Protein AF-A0A535FVM0-F1 (afdb_monomer_lite)

Foldseek 3Di:
DAWPDWDDFFADPVSQKTWTWTWDDDPNWIKIKIKMQNRDDAFAKDWQQRMKIWIATPPGDQLGIWIDPRHFTKIWGQDNVSFKTWIWTWTDGRPDIDTDTDMGGHD

Structure (mmCIF, N/CA/C/O backbone):
data_AF-A0A535FVM0-F1
#
_entry.id   AF-A0A535FVM0-F1
#
loop_
_atom_site.group_PDB
_atom_site.id
_atom_site.type_symbol
_atom_site.label_atom_id
_atom_site.label_alt_id
_atom_site.label_comp_id
_atom_site.label_asym_id
_atom_site.label_entity_id
_atom_site.label_seq_id
_atom_site.pdbx_PDB_ins_code
_atom_site.Cartn_x
_atom_site.Cartn_y
_atom_site.Cartn_z
_atom_site.occupancy
_atom_site.B_iso_or_equiv
_atom_site.auth_seq_id
_atom_site.auth_comp_id
_atom_site.auth_asym_id
_atom_site.auth_atom_id
_atom_site.pdbx_PDB_model_num
ATOM 1 N N . MET A 1 1 ? -10.817 -6.720 4.544 1.00 76.06 1 MET A N 1
ATOM 2 C CA . MET A 1 1 ? -11.492 -5.423 4.307 1.00 76.06 1 MET A CA 1
ATOM 3 C C . MET A 1 1 ? -12.199 -5.482 2.966 1.00 76.06 1 MET A C 1
ATOM 5 O O . MET A 1 1 ? -11.644 -6.076 2.053 1.00 76.06 1 MET A O 1
ATOM 9 N N . THR A 1 2 ? -13.361 -4.845 2.832 1.00 80.38 2 THR A N 1
ATOM 10 C CA . THR A 1 2 ? -13.978 -4.598 1.517 1.00 80.38 2 THR A CA 1
ATOM 11 C C . THR A 1 2 ? -13.558 -3.217 1.025 1.00 80.38 2 THR A C 1
ATOM 13 O O . THR A 1 2 ? -13.806 -2.235 1.725 1.00 80.38 2 THR A O 1
ATOM 16 N N . VAL A 1 3 ? -12.904 -3.131 -0.136 1.00 78.88 3 VAL A N 1
ATOM 17 C CA . VAL A 1 3 ? -12.510 -1.847 -0.741 1.00 78.88 3 VAL A CA 1
ATOM 18 C C . VAL A 1 3 ? -13.760 -1.142 -1.263 1.00 78.88 3 VAL A C 1
ATOM 20 O O . VAL A 1 3 ? -14.539 -1.734 -2.004 1.00 78.88 3 VAL A O 1
ATOM 23 N N . THR A 1 4 ? -13.957 0.112 -0.864 1.00 80.88 4 THR A N 1
ATOM 24 C CA . THR A 1 4 ? -15.092 0.945 -1.291 1.00 80.88 4 THR A CA 1
ATOM 25 C C . THR A 1 4 ? -14.682 1.990 -2.321 1.00 80.88 4 THR A C 1
ATOM 27 O O . THR A 1 4 ? -15.495 2.378 -3.153 1.00 80.88 4 THR A O 1
ATOM 30 N N . SER A 1 5 ? -13.427 2.442 -2.287 1.00 81.50 5 SER A N 1
ATOM 31 C CA . SER A 1 5 ? -12.878 3.387 -3.258 1.00 81.50 5 SER A CA 1
ATOM 32 C C . SER A 1 5 ? -11.373 3.197 -3.394 1.00 81.50 5 SER A C 1
ATOM 34 O O . SER A 1 5 ? -10.668 3.113 -2.389 1.00 81.50 5 SER A O 1
ATOM 36 N N . LEU A 1 6 ? -10.872 3.160 -4.629 1.00 79.75 6 LEU A N 1
ATOM 37 C CA . LEU A 1 6 ? -9.443 3.232 -4.921 1.00 79.75 6 LEU A CA 1
ATOM 38 C C . LEU A 1 6 ? -9.161 4.609 -5.508 1.00 79.75 6 LEU A C 1
ATOM 40 O O . LEU A 1 6 ? -9.637 4.937 -6.590 1.00 79.75 6 LEU A O 1
ATOM 44 N N . ALA A 1 7 ? -8.408 5.421 -4.775 1.00 79.88 7 ALA A N 1
ATOM 45 C CA . ALA A 1 7 ? -8.211 6.821 -5.127 1.00 79.88 7 ALA A CA 1
ATOM 46 C C . ALA A 1 7 ? -6.844 7.093 -5.770 1.00 79.88 7 ALA A C 1
ATOM 48 O O . ALA A 1 7 ? -6.710 8.073 -6.498 1.00 79.88 7 ALA A O 1
ATOM 49 N N . LYS A 1 8 ? -5.841 6.227 -5.567 1.00 87.31 8 LYS A N 1
ATOM 50 C CA . LYS A 1 8 ? -4.576 6.297 -6.312 1.00 87.31 8 LYS A CA 1
ATOM 51 C C . LYS A 1 8 ? -3.913 4.929 -6.397 1.00 87.31 8 LYS A C 1
ATOM 53 O O . LYS A 1 8 ? -3.791 4.248 -5.385 1.00 87.31 8 LYS A O 1
ATOM 58 N N . CYS A 1 9 ? -3.411 4.564 -7.569 1.00 91.00 9 CYS A N 1
ATOM 59 C CA . CYS A 1 9 ? -2.281 3.653 -7.644 1.00 91.00 9 CYS A CA 1
ATOM 60 C C . CYS A 1 9 ? -1.406 3.984 -8.846 1.00 91.00 9 CYS A C 1
ATOM 62 O O . CYS A 1 9 ? -1.916 4.342 -9.909 1.00 91.00 9 CYS A O 1
ATOM 64 N N . GLY A 1 10 ? -0.098 3.905 -8.658 1.00 93.75 10 GLY A N 1
ATOM 65 C CA . GLY A 1 10 ? 0.853 4.143 -9.729 1.00 93.75 10 GLY A CA 1
ATOM 66 C C . GLY A 1 10 ? 2.081 4.917 -9.266 1.00 93.75 10 GLY A C 1
ATOM 67 O O . GLY A 1 10 ? 2.158 5.350 -8.108 1.00 93.75 10 GLY A O 1
ATOM 68 N N . PRO A 1 11 ? 3.041 5.123 -10.181 1.00 93.44 11 PRO A N 1
ATOM 69 C CA . PRO A 1 11 ? 4.214 5.934 -9.909 1.00 93.44 11 PRO A CA 1
ATOM 70 C C . PRO A 1 11 ? 3.844 7.381 -9.551 1.00 93.44 11 PRO A C 1
ATOM 72 O O . PRO A 1 11 ? 2.863 7.936 -10.052 1.00 93.44 11 PRO A O 1
ATOM 75 N N . SER A 1 12 ? 4.648 8.019 -8.703 1.00 90.62 12 SER A N 1
ATOM 76 C CA . SER A 1 12 ? 4.599 9.467 -8.498 1.00 90.62 12 SER A CA 1
ATOM 77 C C . SER A 1 12 ? 4.961 10.211 -9.788 1.00 90.62 12 SER A C 1
ATOM 79 O O . SER A 1 12 ? 5.503 9.631 -10.729 1.00 90.62 12 SER A O 1
ATOM 81 N N . THR A 1 13 ? 4.710 11.522 -9.842 1.00 87.62 13 THR A N 1
ATOM 82 C CA . THR A 1 13 ? 5.032 12.347 -11.021 1.00 87.62 13 THR A CA 1
ATOM 83 C C . THR A 1 13 ? 6.518 12.297 -11.395 1.00 87.62 13 THR A C 1
ATOM 85 O O . THR A 1 13 ? 6.852 12.370 -12.573 1.00 87.62 13 THR A O 1
ATOM 88 N N . SER A 1 14 ? 7.416 12.147 -10.414 1.00 87.94 14 SER A N 1
ATOM 89 C CA . SER A 1 14 ? 8.856 11.969 -10.653 1.00 87.94 14 SER A CA 1
ATOM 90 C C . SER A 1 14 ? 9.230 10.551 -11.097 1.00 87.94 14 SER A C 1
ATOM 92 O O . SER A 1 14 ? 10.363 10.329 -11.511 1.00 87.94 14 SER A O 1
ATOM 94 N N . GLY A 1 15 ? 8.318 9.581 -10.974 1.00 89.44 15 GLY A N 1
ATOM 95 C CA . GLY A 1 15 ? 8.558 8.169 -11.273 1.00 89.44 15 GLY A CA 1
ATOM 96 C C . GLY A 1 15 ? 9.470 7.456 -10.272 1.00 89.44 15 GLY A C 1
ATOM 97 O O . GLY A 1 15 ? 9.847 6.313 -10.509 1.00 89.44 15 GLY A O 1
ATOM 98 N N . THR A 1 16 ? 9.840 8.111 -9.169 1.00 92.25 16 THR A N 1
ATOM 99 C CA . THR A 1 16 ? 10.785 7.583 -8.166 1.00 92.25 16 THR A CA 1
ATOM 100 C C . THR A 1 16 ? 10.096 6.895 -6.996 1.00 92.25 16 THR A C 1
ATOM 102 O O . THR A 1 16 ? 10.732 6.165 -6.241 1.00 92.25 16 THR A O 1
ATOM 105 N N . GLU A 1 17 ? 8.800 7.137 -6.830 1.00 94.94 17 GLU A N 1
ATOM 106 C CA . GLU A 1 17 ? 7.979 6.508 -5.806 1.00 94.94 17 GLU A CA 1
ATOM 107 C C . GLU A 1 17 ? 6.810 5.796 -6.477 1.00 94.94 17 GLU A C 1
ATOM 109 O O . GLU A 1 17 ? 6.401 6.172 -7.574 1.00 94.94 17 GLU A O 1
ATOM 114 N N . TYR A 1 18 ? 6.239 4.808 -5.802 1.00 95.62 18 TYR A N 1
ATOM 115 C CA . TYR A 1 18 ? 4.940 4.252 -6.165 1.00 95.62 18 TYR A CA 1
ATOM 116 C C . TYR A 1 18 ? 3.984 4.446 -4.999 1.00 95.62 18 TYR A C 1
ATOM 118 O O . TYR A 1 18 ? 4.309 4.049 -3.883 1.00 95.62 18 TYR A O 1
ATOM 126 N N . ASP A 1 19 ? 2.826 5.049 -5.252 1.00 94.56 19 ASP A N 1
ATOM 127 C CA . ASP A 1 19 ? 1.789 5.260 -4.246 1.00 94.56 19 ASP A CA 1
ATOM 128 C C . ASP A 1 19 ? 0.627 4.291 -4.484 1.00 94.56 19 ASP A C 1
ATOM 130 O O . ASP A 1 19 ? 0.219 4.071 -5.623 1.00 94.56 19 ASP A O 1
ATOM 134 N N . LEU A 1 20 ? 0.047 3.773 -3.405 1.00 93.31 20 LEU A N 1
ATOM 135 C CA . LEU A 1 20 ? -1.214 3.038 -3.392 1.00 93.31 20 LEU A CA 1
ATOM 136 C C . LEU A 1 20 ? -2.108 3.624 -2.299 1.00 93.31 20 LEU A C 1
ATOM 138 O O . LEU A 1 20 ? -1.712 3.717 -1.140 1.00 93.31 20 LEU A O 1
ATOM 142 N N . TYR A 1 21 ? -3.321 4.015 -2.667 1.00 92.75 21 TYR A N 1
ATOM 143 C CA . TYR A 1 21 ? -4.278 4.649 -1.776 1.00 92.75 21 TYR A CA 1
ATOM 144 C C . TYR A 1 21 ? -5.688 4.131 -2.034 1.00 92.75 21 TYR A C 1
ATOM 146 O O . TYR A 1 21 ? -6.254 4.332 -3.115 1.00 92.75 21 TYR A O 1
ATOM 154 N N . PHE A 1 22 ? -6.275 3.504 -1.019 1.00 90.19 22 PHE A N 1
ATOM 155 C CA . PHE A 1 22 ? -7.664 3.070 -1.055 1.00 90.19 22 PHE A CA 1
ATOM 156 C C . PHE A 1 22 ? -8.355 3.265 0.292 1.00 90.19 22 PHE A C 1
ATOM 158 O O . PHE A 1 22 ? -7.737 3.334 1.356 1.00 90.19 22 PHE A O 1
ATOM 165 N N . ILE A 1 23 ? -9.675 3.352 0.220 1.00 91.06 23 ILE A N 1
ATOM 166 C CA . ILE A 1 23 ? -10.589 3.408 1.351 1.00 91.06 23 ILE A CA 1
ATOM 167 C C . ILE A 1 23 ? -11.408 2.123 1.317 1.00 91.06 23 ILE A C 1
ATOM 169 O O . ILE A 1 23 ? -11.817 1.649 0.253 1.00 91.06 23 ILE A O 1
ATOM 173 N N . GLY A 1 24 ? -11.649 1.548 2.485 1.00 89.38 24 GLY A N 1
ATOM 174 C CA . GLY A 1 24 ? -12.517 0.390 2.615 1.00 89.38 24 GLY A CA 1
ATOM 175 C C . GLY A 1 24 ? -13.117 0.277 4.001 1.00 89.38 24 GLY A C 1
ATOM 176 O O . GLY A 1 24 ? -12.890 1.122 4.865 1.00 89.38 24 GLY A O 1
ATOM 177 N N . SER A 1 25 ? -13.908 -0.770 4.213 1.00 89.50 25 SER A N 1
ATOM 178 C CA . SER A 1 25 ? -14.595 -0.998 5.482 1.00 89.50 25 SER A CA 1
ATOM 179 C C . SER A 1 25 ? -14.363 -2.390 6.064 1.00 89.50 25 SER A C 1
ATOM 181 O O . SER A 1 25 ? -14.238 -3.380 5.334 1.00 89.50 25 SER A O 1
ATOM 183 N N . VAL A 1 26 ? -14.357 -2.467 7.395 1.00 86.81 26 VAL A N 1
ATOM 184 C CA . VAL A 1 26 ? -14.350 -3.703 8.191 1.00 86.81 26 VAL A CA 1
ATOM 185 C C . VAL A 1 26 ? -15.472 -3.591 9.219 1.00 86.81 26 VAL A C 1
ATOM 187 O O . VAL A 1 26 ? -15.478 -2.661 10.016 1.00 86.81 26 VAL A O 1
ATOM 190 N N . GLY A 1 27 ? -16.455 -4.497 9.174 1.00 88.69 27 GLY A N 1
ATOM 191 C CA . GLY A 1 27 ? -17.583 -4.473 10.116 1.00 88.69 27 GLY A CA 1
ATOM 192 C C . GLY A 1 27 ? -18.396 -3.168 10.103 1.00 88.69 27 GLY A C 1
ATOM 193 O O . GLY A 1 27 ? -18.895 -2.758 11.142 1.00 88.69 27 GLY A O 1
ATOM 194 N N . GLY A 1 28 ? -18.484 -2.483 8.956 1.00 87.50 28 GLY A N 1
ATOM 195 C CA . GLY A 1 28 ? -19.167 -1.186 8.819 1.00 87.50 28 GLY A CA 1
ATOM 196 C C . GLY A 1 28 ? -18.309 0.039 9.164 1.00 87.50 28 GLY A C 1
ATOM 197 O O . GLY A 1 28 ? -18.654 1.150 8.771 1.00 87.50 28 GLY A O 1
ATOM 198 N N . THR A 1 29 ? -17.158 -0.148 9.810 1.00 90.56 29 THR A N 1
ATOM 199 C CA . THR A 1 29 ? -16.207 0.928 10.108 1.00 90.56 29 THR A CA 1
ATOM 200 C C . THR A 1 29 ? -15.319 1.205 8.901 1.00 90.56 29 THR A C 1
ATOM 202 O O . THR A 1 29 ? -14.757 0.269 8.330 1.00 90.56 29 THR A O 1
ATOM 205 N N . GLN A 1 30 ? -15.171 2.475 8.515 1.00 92.81 30 GLN A N 1
ATOM 206 C CA . GLN A 1 30 ? -14.279 2.885 7.428 1.00 92.81 30 GLN A CA 1
ATOM 207 C C . GLN A 1 30 ? -12.829 3.017 7.885 1.00 92.81 30 GLN A C 1
ATOM 209 O O . GLN A 1 30 ? -12.536 3.428 9.006 1.00 92.81 30 GLN A O 1
ATOM 214 N N . TYR A 1 31 ? -11.926 2.717 6.963 1.00 92.19 31 TYR A N 1
ATOM 215 C CA . TYR A 1 31 ? -10.491 2.805 7.137 1.00 92.19 31 TYR A CA 1
ATOM 216 C C . TYR A 1 31 ? -9.841 3.280 5.843 1.00 92.19 31 TYR A C 1
ATOM 218 O O . TYR A 1 31 ? -10.294 2.978 4.736 1.00 92.19 31 TYR A O 1
ATOM 226 N N . THR A 1 32 ? -8.730 3.972 6.010 1.00 92.94 32 THR A N 1
ATOM 227 C CA . THR A 1 32 ? -7.865 4.443 4.945 1.00 92.94 32 THR A CA 1
ATOM 228 C C . THR A 1 32 ? -6.576 3.636 4.952 1.00 92.94 32 THR A C 1
ATOM 230 O O . THR A 1 32 ? -5.967 3.455 6.007 1.00 92.94 32 THR A O 1
ATOM 233 N N . TYR A 1 33 ? -6.145 3.198 3.774 1.00 91.94 33 TYR A N 1
ATOM 234 C CA . TYR A 1 33 ? -4.849 2.574 3.553 1.00 91.94 33 TYR A CA 1
ATOM 235 C C . TYR A 1 33 ? -4.026 3.430 2.592 1.00 91.94 33 TYR A C 1
ATOM 237 O O . TYR A 1 33 ? -4.474 3.741 1.487 1.00 91.94 33 TYR A O 1
ATOM 245 N N . VAL A 1 34 ? -2.815 3.785 3.010 1.00 92.56 34 VAL A N 1
ATOM 246 C CA . VAL A 1 34 ? -1.806 4.462 2.193 1.00 92.56 34 VAL A CA 1
ATOM 247 C C . VAL A 1 34 ? -0.555 3.596 2.219 1.00 92.56 34 VAL A C 1
ATOM 249 O O . VAL A 1 34 ? -0.014 3.347 3.292 1.00 92.56 34 VAL A O 1
ATOM 252 N N . SER A 1 35 ? -0.064 3.172 1.062 1.00 92.75 35 SER A N 1
ATOM 253 C CA . SER A 1 35 ? 1.261 2.573 0.919 1.00 92.75 35 SER A CA 1
ATOM 254 C C . SER A 1 35 ? 2.097 3.380 -0.057 1.00 92.75 35 SER A C 1
ATOM 256 O O . SER A 1 35 ? 1.588 3.919 -1.040 1.00 92.75 35 SER A O 1
ATOM 258 N N . ARG A 1 36 ? 3.392 3.454 0.232 1.00 93.81 36 ARG A N 1
ATOM 259 C CA . ARG A 1 36 ? 4.396 4.056 -0.625 1.00 93.81 36 ARG A CA 1
ATOM 260 C C . ARG A 1 36 ? 5.608 3.148 -0.731 1.00 93.81 36 ARG A C 1
ATOM 262 O O . ARG A 1 36 ? 6.098 2.652 0.280 1.00 93.81 36 ARG A O 1
ATOM 269 N N . VAL A 1 37 ? 6.142 3.019 -1.938 1.00 95.00 37 VAL A N 1
ATOM 270 C CA . VAL A 1 37 ? 7.468 2.454 -2.212 1.00 95.00 37 VAL A CA 1
ATOM 271 C C . VAL A 1 37 ? 8.406 3.613 -2.568 1.00 95.00 37 VAL A C 1
ATOM 273 O O . VAL A 1 37 ? 8.382 4.054 -3.716 1.00 95.00 37 VAL A O 1
ATOM 276 N N . PRO A 1 38 ? 9.210 4.163 -1.633 1.00 92.06 38 PRO A N 1
ATOM 277 C CA . PRO A 1 38 ? 10.017 5.364 -1.889 1.00 92.06 38 PRO A CA 1
ATOM 278 C C . PRO A 1 38 ? 11.211 5.135 -2.824 1.00 92.06 38 PRO A C 1
ATOM 280 O O . PRO A 1 38 ? 11.800 6.085 -3.326 1.00 92.06 38 PRO A O 1
ATOM 283 N N . THR A 1 39 ? 11.606 3.874 -3.018 1.00 90.50 39 THR A N 1
ATOM 284 C CA . THR A 1 39 ? 12.739 3.466 -3.867 1.00 90.50 39 THR A CA 1
ATOM 285 C C . THR A 1 39 ? 12.258 2.707 -5.100 1.00 90.50 39 THR A C 1
ATOM 287 O O . THR A 1 39 ? 12.857 1.712 -5.511 1.00 90.50 39 THR A O 1
ATOM 290 N N . TYR A 1 40 ? 11.139 3.152 -5.670 1.00 95.75 40 TYR A N 1
ATOM 291 C CA . TYR A 1 40 ? 10.519 2.495 -6.808 1.00 95.75 40 TYR A CA 1
ATOM 292 C C . TYR A 1 40 ? 11.435 2.559 -8.039 1.00 95.75 40 TYR A C 1
ATOM 294 O O . TYR A 1 40 ? 11.944 3.616 -8.410 1.00 95.75 40 TYR A O 1
ATOM 302 N N . LYS A 1 41 ? 11.658 1.398 -8.663 1.00 95.31 41 LYS A N 1
ATOM 303 C CA . LYS A 1 41 ? 12.522 1.211 -9.843 1.00 95.31 41 LYS A CA 1
ATOM 304 C C . LYS A 1 41 ? 11.806 0.515 -11.006 1.00 95.31 41 LYS A C 1
ATOM 306 O O . LYS A 1 41 ? 12.451 0.164 -11.989 1.00 95.31 41 LYS A O 1
ATOM 311 N N . GLY A 1 42 ? 10.495 0.299 -10.897 1.00 95.81 42 GLY A N 1
ATOM 312 C CA . GLY A 1 42 ? 9.697 -0.442 -11.877 1.00 95.81 42 GLY A CA 1
ATOM 313 C C . GLY A 1 42 ? 8.858 -1.570 -11.261 1.00 95.81 42 GLY A C 1
ATOM 314 O O . GLY A 1 42 ? 8.891 -1.773 -10.043 1.00 95.81 42 GLY A O 1
ATOM 315 N N . PRO A 1 43 ? 8.110 -2.319 -12.088 1.00 96.38 43 PRO A N 1
ATOM 316 C CA . PRO A 1 43 ? 7.400 -3.522 -11.660 1.00 96.38 43 PRO A CA 1
ATOM 317 C C . PRO A 1 43 ? 8.355 -4.518 -11.000 1.00 96.38 43 PRO A C 1
ATOM 319 O O . PRO A 1 43 ? 9.329 -4.948 -11.618 1.00 96.38 43 PRO A O 1
ATOM 322 N N . ALA A 1 44 ? 8.099 -4.850 -9.740 1.00 97.50 44 ALA A N 1
ATOM 323 C CA . ALA A 1 44 ? 8.903 -5.769 -8.943 1.00 97.50 44 ALA A CA 1
ATOM 324 C C . ALA A 1 44 ? 8.183 -6.086 -7.626 1.00 97.50 44 ALA A C 1
ATOM 326 O O . ALA A 1 44 ? 7.159 -5.481 -7.291 1.00 97.50 44 ALA A O 1
ATOM 327 N N . THR A 1 45 ? 8.769 -6.997 -6.856 1.00 97.38 45 THR A N 1
ATOM 328 C CA . THR A 1 45 ? 8.447 -7.189 -5.444 1.00 97.38 45 THR A CA 1
ATOM 329 C C . THR A 1 45 ? 9.379 -6.341 -4.582 1.00 97.38 45 THR A C 1
ATOM 331 O O . THR A 1 45 ? 10.599 -6.394 -4.731 1.00 97.38 45 THR A O 1
ATOM 334 N N . TYR A 1 46 ? 8.792 -5.566 -3.677 1.00 95.44 46 TYR A N 1
ATOM 335 C CA . TYR A 1 46 ? 9.463 -4.702 -2.712 1.00 95.44 46 TYR A CA 1
ATOM 336 C C . TYR A 1 46 ? 9.225 -5.240 -1.307 1.00 95.44 46 TYR A C 1
ATOM 338 O O . TYR A 1 46 ? 8.100 -5.614 -0.975 1.00 95.44 46 TYR A O 1
ATOM 346 N N . GLY A 1 47 ? 10.286 -5.291 -0.505 1.00 93.94 47 GLY A N 1
ATOM 347 C CA . GLY A 1 47 ? 10.265 -5.912 0.815 1.00 93.94 47 GLY A CA 1
ATOM 348 C C . GLY A 1 47 ? 10.325 -4.928 1.986 1.00 93.94 47 GLY A C 1
ATOM 349 O O . GLY A 1 47 ? 10.219 -3.705 1.836 1.00 93.94 47 GLY A O 1
ATOM 350 N N . THR A 1 48 ? 10.587 -5.485 3.168 1.00 90.81 48 THR A N 1
ATOM 351 C CA . THR A 1 48 ? 10.932 -4.754 4.393 1.00 90.81 48 THR A CA 1
ATOM 352 C C . THR A 1 48 ? 12.016 -3.706 4.120 1.00 90.81 48 THR A C 1
ATOM 354 O O . THR A 1 48 ? 12.978 -3.961 3.397 1.00 90.81 48 THR A O 1
ATOM 357 N N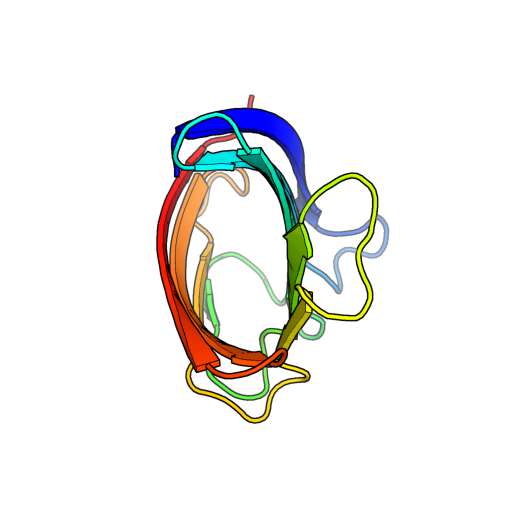 . GLY A 1 49 ? 11.861 -2.505 4.676 1.00 90.12 49 GLY A N 1
ATOM 358 C CA . GLY A 1 49 ? 12.757 -1.364 4.446 1.00 90.12 49 GLY A CA 1
ATOM 359 C C . GLY A 1 49 ? 12.491 -0.585 3.156 1.00 90.12 49 GLY A C 1
ATOM 360 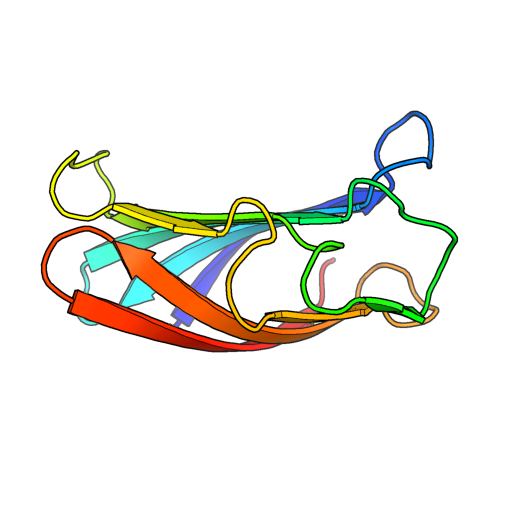O O . GLY A 1 49 ? 12.988 0.528 3.010 1.00 90.12 49 GLY A O 1
ATOM 361 N N . GLN A 1 50 ? 11.692 -1.125 2.230 1.00 92.56 50 GLN A N 1
ATOM 362 C CA . GLN A 1 50 ? 11.386 -0.482 0.945 1.00 92.56 50 GLN A CA 1
ATOM 363 C C . GLN A 1 50 ? 9.937 -0.011 0.832 1.00 92.56 50 GLN A C 1
ATOM 365 O O . GLN A 1 50 ? 9.621 0.758 -0.075 1.00 92.56 50 GLN A O 1
ATOM 370 N N . VAL A 1 51 ? 9.069 -0.464 1.734 1.00 92.75 51 VAL A N 1
ATOM 371 C CA . VAL A 1 51 ? 7.643 -0.144 1.751 1.00 92.75 51 VAL A CA 1
ATOM 372 C C . VAL A 1 51 ? 7.315 0.607 3.037 1.00 92.75 51 VAL A C 1
ATOM 374 O O . VAL A 1 51 ? 7.643 0.155 4.132 1.00 92.75 51 VAL A O 1
ATOM 377 N N . SER A 1 52 ? 6.644 1.746 2.893 1.00 92.25 52 SER A N 1
ATOM 378 C CA . SER A 1 52 ?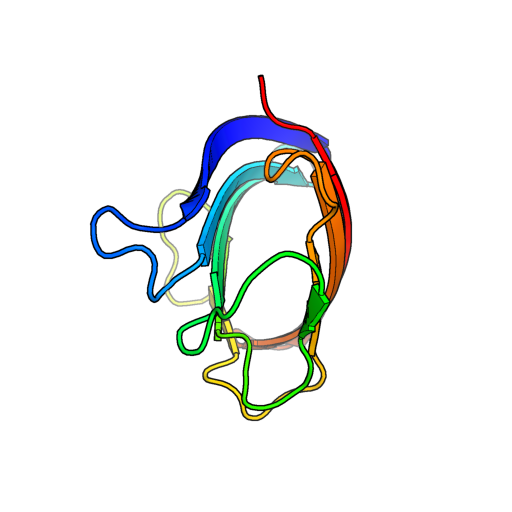 6.029 2.491 3.987 1.00 92.25 52 SER A CA 1
ATOM 379 C C . SER A 1 52 ? 4.514 2.365 3.893 1.00 92.25 52 SER A C 1
ATOM 381 O O . SER A 1 52 ? 3.958 2.450 2.797 1.00 92.25 52 SER A O 1
ATOM 383 N N . VAL A 1 53 ? 3.836 2.141 5.015 1.00 92.38 53 VAL A N 1
ATOM 384 C CA . VAL A 1 53 ? 2.381 1.958 5.060 1.00 92.38 53 VAL A CA 1
ATOM 385 C C . VAL A 1 53 ? 1.788 2.703 6.243 1.00 92.38 53 VAL A C 1
ATOM 387 O O . VAL A 1 53 ? 2.335 2.673 7.342 1.00 92.38 53 VAL A O 1
ATOM 390 N N . VAL A 1 54 ? 0.634 3.325 6.024 1.00 92.00 54 VAL A N 1
ATOM 391 C CA . VAL A 1 54 ? -0.243 3.853 7.067 1.00 92.00 54 VAL A CA 1
ATOM 392 C C . VAL A 1 54 ? -1.635 3.276 6.865 1.00 92.00 54 VAL A C 1
ATOM 394 O O . VAL A 1 54 ? -2.207 3.345 5.777 1.00 92.00 54 VAL A O 1
ATOM 397 N N . PHE A 1 55 ? -2.186 2.731 7.940 1.00 91.38 55 PHE A N 1
ATOM 398 C CA . PHE A 1 55 ? -3.537 2.213 8.014 1.00 91.38 55 PHE A CA 1
ATOM 399 C C . PHE A 1 55 ? -4.266 2.892 9.169 1.00 91.38 55 PHE A C 1
ATOM 401 O O . PHE A 1 55 ? -3.800 2.837 10.304 1.00 91.38 55 PHE A O 1
ATOM 408 N N . ALA A 1 56 ? -5.385 3.560 8.902 1.00 92.44 56 ALA A N 1
ATOM 409 C CA . ALA A 1 56 ? -6.060 4.367 9.915 1.00 92.44 56 ALA A CA 1
ATOM 410 C C . ALA A 1 56 ? -7.581 4.271 9.812 1.00 92.44 56 ALA A C 1
ATOM 412 O O . ALA A 1 56 ? -8.134 4.317 8.715 1.00 92.44 56 ALA A O 1
ATOM 413 N N . GLN A 1 57 ? -8.261 4.174 10.953 1.00 92.00 57 GLN A N 1
ATOM 414 C CA . GLN A 1 57 ? -9.720 4.277 11.030 1.00 92.00 57 GLN A CA 1
ATOM 415 C C . GLN A 1 57 ? -10.198 5.696 10.684 1.00 92.00 57 GLN A C 1
ATOM 417 O O . GLN A 1 57 ? -9.528 6.669 11.027 1.00 92.00 57 GLN A O 1
ATOM 422 N N . GLN A 1 58 ? -11.368 5.811 10.044 1.00 89.31 58 GLN A N 1
ATOM 423 C CA . GLN A 1 58 ? -12.045 7.081 9.765 1.00 89.31 58 GLN A CA 1
ATOM 424 C C . GLN A 1 58 ? -13.306 7.277 10.637 1.00 89.31 58 GLN A C 1
ATOM 426 O O . GLN A 1 58 ? -14.050 6.312 10.840 1.00 89.31 58 GLN A O 1
ATOM 431 N N . PRO A 1 59 ? -13.589 8.511 11.113 1.00 86.81 59 PRO A N 1
ATOM 432 C CA . PRO A 1 59 ? -12.709 9.686 11.060 1.00 86.81 59 PRO A CA 1
ATOM 433 C C . PRO A 1 59 ? -11.409 9.432 11.833 1.00 86.81 59 PRO A C 1
ATOM 435 O O . PRO A 1 59 ? -11.398 8.604 12.743 1.00 86.81 59 PRO A O 1
ATOM 438 N N . LEU A 1 60 ? -10.324 10.104 11.428 1.00 82.38 60 LEU A N 1
ATOM 439 C CA . LEU A 1 60 ? -8.977 9.831 11.933 1.00 82.38 60 LEU A CA 1
ATOM 440 C C . LEU A 1 60 ? -8.959 9.773 13.469 1.00 82.38 60 LEU A C 1
ATOM 442 O O . LEU A 1 60 ? -9.117 10.789 14.145 1.00 82.38 60 LEU A O 1
ATOM 446 N N . SER A 1 61 ? -8.748 8.575 14.006 1.00 77.88 61 SER A N 1
ATOM 447 C CA . SER A 1 61 ? -8.581 8.339 15.437 1.00 77.88 61 SER A CA 1
ATOM 448 C C . SER A 1 61 ? -7.114 8.065 15.723 1.00 77.88 61 SER A C 1
ATOM 450 O O . SER A 1 61 ? -6.552 7.130 15.161 1.00 77.88 61 SER A O 1
ATOM 452 N N . THR A 1 62 ? -6.495 8.826 16.628 1.00 74.31 62 THR A N 1
ATOM 453 C CA . THR A 1 62 ? -5.089 8.622 17.024 1.00 74.31 62 THR A CA 1
ATOM 454 C C . THR A 1 62 ? -4.851 7.286 17.728 1.00 74.31 62 THR A C 1
ATOM 456 O O . THR A 1 62 ? -3.714 6.830 17.803 1.00 74.31 62 THR A O 1
ATOM 459 N N . THR A 1 63 ? -5.913 6.638 18.213 1.00 79.94 63 THR A N 1
ATOM 460 C CA . THR A 1 63 ? -5.858 5.329 18.874 1.00 79.94 63 THR A CA 1
ATOM 461 C C . THR A 1 63 ? -6.135 4.163 17.931 1.00 79.94 63 THR A C 1
ATOM 463 O O . THR A 1 63 ? -6.079 3.024 18.372 1.00 79.94 63 THR A O 1
ATOM 466 N N . ALA A 1 64 ? -6.425 4.417 16.653 1.00 85.00 64 ALA A N 1
ATOM 467 C CA . ALA A 1 64 ? -6.672 3.394 15.636 1.00 85.00 64 ALA A CA 1
ATOM 468 C C . ALA A 1 64 ? -5.870 3.703 14.362 1.00 85.00 64 ALA A C 1
ATOM 470 O O . ALA A 1 64 ? -6.409 3.751 13.252 1.00 85.00 64 ALA A O 1
ATOM 471 N N . VAL A 1 65 ? -4.571 3.949 14.562 1.00 89.31 65 VAL A N 1
ATOM 472 C CA . VAL A 1 65 ? -3.564 4.095 13.507 1.00 89.31 65 VAL A CA 1
ATOM 473 C C . VAL A 1 65 ? -2.511 3.009 13.676 1.00 89.31 65 VAL A C 1
ATOM 475 O O . VAL A 1 65 ? -1.959 2.817 14.762 1.00 89.31 65 VAL A O 1
ATOM 478 N N . TRP A 1 66 ? -2.209 2.344 12.571 1.00 91.12 66 TRP A N 1
ATOM 479 C CA . TRP A 1 66 ? -1.121 1.393 12.428 1.00 91.12 66 TRP A CA 1
ATOM 480 C C . TRP A 1 66 ? -0.211 1.862 11.307 1.00 91.12 66 TRP A C 1
ATOM 482 O O . TRP A 1 66 ? -0.672 2.381 10.288 1.00 91.12 66 TRP A O 1
ATOM 492 N N . GLY A 1 67 ? 1.091 1.705 11.498 1.00 87.12 67 GLY A N 1
ATOM 493 C CA . GLY A 1 67 ? 2.065 2.218 10.552 1.00 87.12 67 GLY A CA 1
ATOM 494 C C . GLY A 1 67 ? 3.294 1.339 10.468 1.00 87.12 67 GLY A C 1
ATOM 495 O O . GLY A 1 67 ? 3.682 0.676 11.427 1.00 87.12 67 GLY A O 1
ATOM 496 N N . ASN A 1 68 ? 3.920 1.363 9.303 1.00 82.62 68 ASN A N 1
ATOM 497 C CA . ASN A 1 68 ? 5.2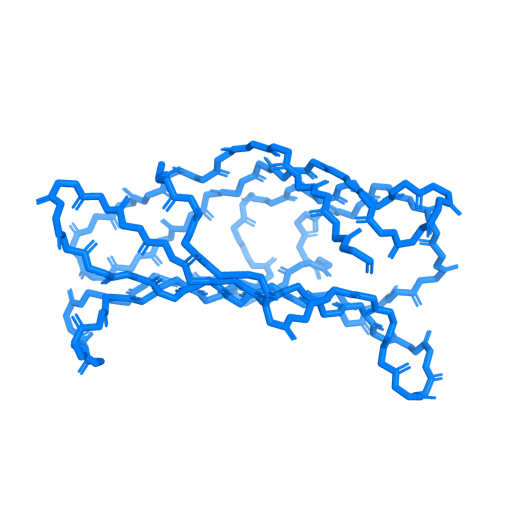18 0.768 9.065 1.00 82.62 68 ASN A CA 1
ATOM 498 C C . ASN A 1 68 ? 6.056 1.796 8.309 1.00 82.62 68 ASN A C 1
ATOM 500 O O . ASN A 1 68 ? 5.759 2.104 7.162 1.00 82.62 68 ASN A O 1
ATOM 504 N N . SER A 1 69 ? 7.084 2.341 8.959 1.00 76.44 69 SER A N 1
ATOM 505 C CA . SER A 1 69 ? 8.054 3.262 8.352 1.00 76.44 69 SER A CA 1
ATOM 506 C C . SER A 1 69 ? 9.256 2.533 7.728 1.00 76.44 69 SER A C 1
ATOM 508 O O . SER A 1 69 ? 10.323 3.122 7.579 1.00 76.44 69 SER A O 1
ATOM 510 N N . GLY A 1 70 ? 9.092 1.252 7.381 1.00 71.00 70 GLY A N 1
ATOM 511 C CA . GLY A 1 70 ? 10.114 0.386 6.786 1.00 71.00 70 GLY A CA 1
ATOM 512 C C . GLY A 1 70 ? 10.709 -0.657 7.739 1.00 71.00 70 GLY A C 1
ATOM 513 O O . GLY A 1 70 ? 11.515 -1.473 7.306 1.00 71.00 70 GLY A O 1
ATOM 514 N N . ASN A 1 71 ? 10.320 -0.681 9.015 1.00 72.75 71 ASN A N 1
ATOM 515 C CA . ASN A 1 71 ? 10.946 -1.544 10.027 1.00 72.75 71 ASN A CA 1
ATOM 516 C C . ASN A 1 71 ? 10.191 -2.853 10.306 1.00 72.75 71 ASN A C 1
ATOM 518 O O . ASN A 1 71 ? 10.727 -3.715 11.000 1.00 72.75 71 ASN A O 1
ATOM 522 N N . ALA A 1 72 ? 8.965 -3.011 9.802 1.00 76.81 72 ALA A N 1
ATOM 523 C CA . ALA A 1 72 ? 8.171 -4.227 9.987 1.00 76.81 72 ALA A CA 1
ATOM 524 C C . ALA A 1 72 ? 8.065 -5.044 8.683 1.00 76.81 72 ALA A C 1
ATOM 526 O O . ALA A 1 72 ? 8.215 -4.464 7.599 1.00 76.81 72 ALA A O 1
ATOM 527 N N . PRO A 1 73 ? 7.812 -6.367 8.769 1.00 88.12 73 PRO A N 1
ATOM 528 C CA . PRO A 1 73 ? 7.612 -7.223 7.604 1.00 88.12 73 PRO A CA 1
ATOM 529 C C . PRO A 1 73 ? 6.579 -6.647 6.633 1.00 88.12 73 PRO A C 1
ATOM 531 O O . PRO A 1 73 ? 5.431 -6.382 6.992 1.00 88.12 73 PRO A O 1
ATOM 534 N N . ALA A 1 74 ? 7.011 -6.424 5.396 1.00 91.38 74 ALA A N 1
ATOM 535 C CA . ALA A 1 74 ? 6.160 -5.937 4.325 1.00 91.38 74 ALA A CA 1
ATOM 536 C C . ALA A 1 74 ? 6.633 -6.511 2.996 1.00 91.38 74 ALA A C 1
ATOM 538 O O . ALA A 1 74 ? 7.823 -6.482 2.695 1.00 91.38 74 ALA A O 1
ATOM 539 N N . THR A 1 75 ? 5.687 -6.968 2.191 1.00 94.75 75 THR A N 1
ATOM 540 C CA . THR A 1 75 ? 5.892 -7.416 0.822 1.00 94.75 75 THR A CA 1
ATOM 541 C C . THR A 1 75 ? 4.833 -6.756 -0.044 1.00 94.75 75 THR A C 1
ATOM 543 O O . THR A 1 75 ? 3.640 -6.892 0.212 1.00 94.75 75 THR A O 1
ATOM 546 N N . VAL A 1 76 ? 5.256 -6.035 -1.078 1.00 94.94 76 VAL A N 1
ATOM 547 C CA . VAL A 1 76 ? 4.372 -5.414 -2.071 1.00 94.94 76 VAL A CA 1
ATOM 548 C C . VAL A 1 76 ? 4.892 -5.772 -3.453 1.00 94.94 76 VAL A C 1
ATOM 550 O O . VAL A 1 76 ? 6.011 -5.421 -3.809 1.00 94.94 76 VAL A O 1
ATOM 553 N N . THR A 1 77 ? 4.081 -6.465 -4.241 1.00 97.44 77 THR A N 1
ATOM 554 C CA . THR A 1 77 ? 4.378 -6.801 -5.634 1.00 97.44 77 THR A CA 1
ATOM 555 C C . THR A 1 77 ? 3.584 -5.894 -6.551 1.00 97.44 77 THR A C 1
ATOM 557 O O . THR A 1 77 ? 2.363 -5.855 -6.462 1.00 97.44 77 THR A O 1
ATOM 560 N N . ILE A 1 78 ? 4.277 -5.188 -7.439 1.00 97.25 78 ILE A N 1
ATOM 561 C CA . ILE A 1 78 ? 3.687 -4.330 -8.469 1.00 97.25 78 ILE A CA 1
ATOM 562 C C . ILE A 1 78 ? 3.814 -5.056 -9.807 1.00 97.25 78 ILE A C 1
ATOM 564 O O . ILE A 1 78 ? 4.927 -5.376 -10.231 1.00 97.25 78 ILE A O 1
ATOM 568 N N . ASN A 1 79 ? 2.687 -5.302 -10.473 1.00 97.06 79 ASN A N 1
ATOM 569 C CA . ASN A 1 79 ? 2.656 -5.991 -11.760 1.00 97.06 79 ASN A CA 1
ATOM 570 C C . ASN A 1 79 ? 3.084 -5.070 -12.913 1.00 97.06 79 ASN A C 1
ATOM 572 O O . ASN A 1 79 ? 3.141 -3.845 -12.791 1.00 97.06 79 ASN A O 1
ATOM 576 N N . SER A 1 80 ? 3.379 -5.668 -14.070 1.00 96.19 80 SER A N 1
ATOM 577 C CA . SER A 1 80 ? 3.876 -4.957 -15.257 1.00 96.19 80 SER A CA 1
ATOM 578 C C . SER A 1 80 ? 2.894 -3.945 -15.850 1.00 96.19 80 SER A C 1
ATOM 580 O O . SER A 1 80 ? 3.310 -3.066 -16.597 1.00 96.19 80 SER A O 1
ATOM 582 N N . ASP A 1 81 ? 1.604 -4.064 -15.533 1.00 94.06 81 ASP A N 1
ATOM 583 C CA . ASP A 1 81 ? 0.566 -3.115 -15.943 1.00 94.06 81 ASP A CA 1
ATOM 584 C C . ASP A 1 81 ? 0.581 -1.808 -15.129 1.00 94.06 81 ASP A C 1
ATOM 586 O O . ASP A 1 81 ? -0.143 -0.876 -15.476 1.00 94.06 81 ASP A O 1
ATOM 590 N N . LEU A 1 82 ? 1.390 -1.734 -14.059 1.00 92.62 82 LEU A N 1
ATOM 591 C CA . LEU A 1 82 ? 1.470 -0.617 -13.105 1.00 92.62 82 LEU A CA 1
ATOM 592 C C . LEU A 1 82 ? 0.150 -0.275 -12.406 1.00 92.62 82 LEU A C 1
ATOM 594 O O . LEU A 1 82 ? 0.039 0.774 -11.772 1.00 92.62 82 LEU A O 1
ATOM 598 N N . LYS A 1 83 ? -0.846 -1.147 -12.536 1.00 93.12 83 LYS A N 1
ATOM 599 C CA . LYS A 1 83 ? -2.219 -0.936 -12.080 1.00 93.12 83 LYS A CA 1
ATOM 600 C C . LYS A 1 83 ? -2.727 -2.076 -11.215 1.00 93.12 83 LYS A C 1
ATOM 602 O O . LYS A 1 83 ? -3.779 -1.933 -10.601 1.00 93.12 83 LYS A O 1
ATOM 607 N N . SER A 1 84 ? -2.004 -3.184 -11.118 1.00 94.00 84 SER A N 1
ATOM 608 C CA . SER A 1 84 ? -2.365 -4.303 -10.259 1.00 94.00 84 SER A CA 1
ATOM 609 C C . SER A 1 84 ? -1.181 -4.823 -9.451 1.00 94.00 84 SER A C 1
ATOM 611 O O . SER A 1 84 ? -0.021 -4.475 -9.690 1.00 94.00 84 SER A O 1
ATOM 613 N N . GLY A 1 85 ? -1.485 -5.640 -8.446 1.00 95.12 85 GLY A N 1
ATOM 614 C CA . GLY A 1 85 ? -0.461 -6.257 -7.619 1.00 95.12 85 GLY A CA 1
ATOM 615 C C . GLY A 1 85 ? -0.999 -6.997 -6.402 1.00 95.12 85 GLY A C 1
ATOM 616 O O . GLY A 1 85 ? -2.195 -7.293 -6.306 1.00 95.12 85 GLY A O 1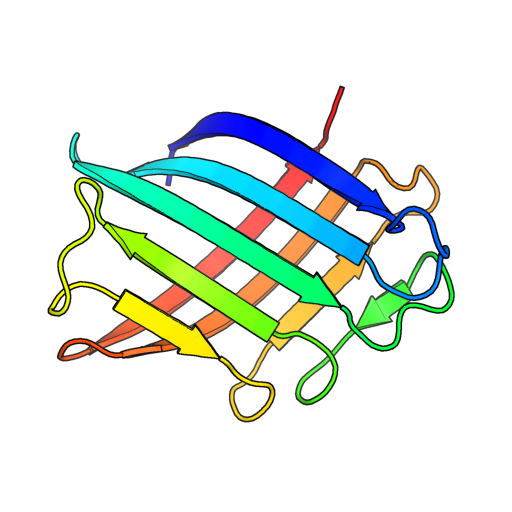
ATOM 617 N N . SER A 1 86 ? -0.093 -7.330 -5.485 1.00 95.12 86 SER A N 1
ATOM 618 C CA . SER A 1 86 ? -0.399 -8.010 -4.223 1.00 95.12 86 SER A CA 1
ATOM 619 C C . SER A 1 86 ? 0.418 -7.465 -3.059 1.00 95.12 86 SER A C 1
ATOM 621 O O . SER A 1 86 ? 1.546 -7.010 -3.234 1.00 95.12 86 SER A O 1
ATOM 623 N N . MET A 1 87 ? -0.159 -7.484 -1.863 1.00 93.44 87 MET A N 1
ATOM 624 C CA . MET A 1 87 ? 0.479 -7.005 -0.638 1.00 93.44 87 MET A CA 1
ATOM 625 C C . MET A 1 87 ? 0.306 -8.023 0.472 1.00 93.44 87 MET A C 1
ATOM 627 O O . MET A 1 87 ? -0.720 -8.697 0.555 1.00 93.44 87 MET A O 1
ATOM 631 N N . GLU A 1 88 ? 1.305 -8.070 1.334 1.00 94.25 88 GLU A N 1
ATOM 632 C CA . GLU A 1 88 ? 1.315 -8.764 2.609 1.00 94.25 88 GLU A CA 1
ATOM 633 C C . GLU A 1 88 ? 2.119 -7.892 3.572 1.00 94.25 88 GLU A C 1
ATOM 635 O O . GLU A 1 88 ? 3.310 -7.673 3.371 1.00 94.25 88 GLU A O 1
ATOM 640 N N . VAL A 1 89 ? 1.463 -7.298 4.562 1.00 91.31 89 VAL A N 1
ATOM 641 C CA . VAL A 1 89 ? 2.078 -6.299 5.433 1.00 91.31 89 VAL A CA 1
ATOM 642 C C . VAL A 1 89 ? 1.624 -6.507 6.863 1.00 91.31 89 VAL A C 1
ATOM 644 O O . VAL A 1 89 ? 0.427 -6.472 7.151 1.00 91.31 89 VAL A O 1
ATOM 647 N N . ASP A 1 90 ? 2.594 -6.624 7.761 1.00 89.44 90 ASP A N 1
ATOM 648 C CA . ASP A 1 90 ? 2.366 -6.559 9.194 1.00 89.44 90 ASP A CA 1
ATOM 649 C C . ASP A 1 90 ? 2.594 -5.132 9.681 1.00 89.44 90 ASP A C 1
ATOM 651 O O . ASP A 1 90 ? 3.634 -4.512 9.436 1.00 89.44 90 ASP A O 1
ATOM 655 N N . LEU A 1 91 ? 1.605 -4.596 10.388 1.00 87.81 91 LEU A N 1
ATOM 656 C CA . LEU A 1 91 ? 1.677 -3.280 11.000 1.00 87.81 91 LEU A CA 1
ATOM 657 C C . LEU A 1 91 ? 1.546 -3.414 12.512 1.00 87.81 91 LEU A C 1
ATOM 659 O O . LEU A 1 91 ? 0.669 -4.113 13.021 1.00 87.81 91 LEU A O 1
ATOM 663 N N . ALA A 1 92 ? 2.386 -2.680 13.230 1.00 83.06 92 ALA A N 1
ATOM 664 C CA . ALA A 1 92 ? 2.206 -2.424 14.650 1.00 83.06 92 ALA A CA 1
ATOM 665 C C . ALA A 1 92 ? 1.589 -1.031 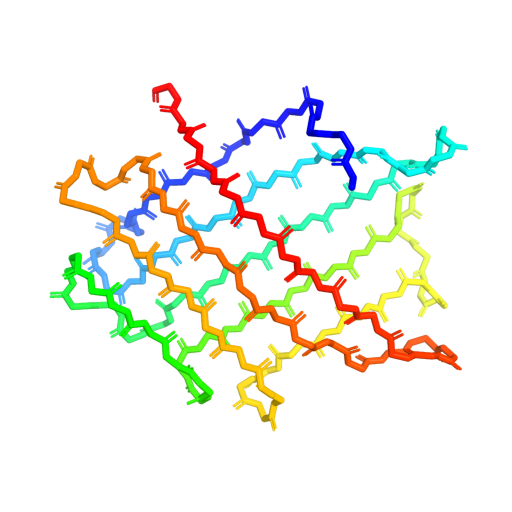14.836 1.00 83.06 92 ALA A C 1
ATOM 667 O O . ALA A 1 92 ? 1.801 -0.122 14.029 1.00 83.06 92 ALA A O 1
ATOM 668 N N . GLY A 1 93 ? 0.800 -0.855 15.889 1.00 75.69 93 GLY A N 1
ATOM 669 C CA . GLY A 1 93 ? 0.148 0.418 16.173 1.00 75.69 93 GLY A CA 1
ATOM 670 C C . GLY A 1 93 ? -0.805 0.326 17.351 1.00 75.69 93 GLY A C 1
ATOM 671 O O . GLY A 1 93 ? -0.791 -0.667 18.076 1.00 75.69 93 GLY A O 1
ATOM 672 N N . ALA A 1 94 ? -1.624 1.371 17.507 1.00 68.56 94 ALA A N 1
ATOM 673 C CA . ALA A 1 94 ? -2.750 1.456 18.440 1.00 68.56 94 ALA A CA 1
ATOM 674 C C . ALA A 1 94 ? -2.536 0.698 19.771 1.00 68.56 94 ALA A C 1
ATOM 676 O O . ALA A 1 94 ? -1.874 1.195 20.680 1.00 68.56 94 ALA A O 1
ATOM 677 N N . SER A 1 95 ? -3.096 -0.508 19.870 1.00 71.94 95 SER A N 1
ATOM 678 C CA . SER A 1 95 ? -2.989 -1.433 21.003 1.00 71.94 95 SER A CA 1
ATOM 679 C C . SER A 1 95 ? -2.695 -2.879 20.574 1.00 71.94 95 SER A C 1
ATOM 681 O O . SER A 1 95 ? -2.665 -3.781 21.411 1.00 71.94 95 SER A O 1
ATOM 683 N N . ASN A 1 96 ? -2.507 -3.122 19.276 1.00 81.44 96 ASN A N 1
ATOM 684 C CA . ASN A 1 96 ? -2.368 -4.447 18.681 1.00 81.44 96 ASN A CA 1
ATOM 685 C C . ASN A 1 96 ? -1.618 -4.387 17.343 1.00 81.44 96 ASN A C 1
ATOM 687 O O . ASN A 1 96 ? -1.458 -3.328 16.733 1.00 81.44 96 ASN A O 1
ATOM 691 N N . SER A 1 97 ? -1.205 -5.555 16.861 1.00 85.69 97 SER A N 1
ATOM 692 C CA . SER A 1 97 ? -0.728 -5.723 15.490 1.00 85.69 97 SER A CA 1
ATOM 693 C C . SER A 1 97 ? -1.888 -6.044 14.553 1.00 85.69 97 SER A C 1
ATOM 695 O O . SER A 1 97 ? -2.844 -6.722 14.940 1.00 85.69 97 SER A O 1
ATOM 697 N N . VAL A 1 98 ? -1.790 -5.576 13.312 1.00 87.50 98 VAL A N 1
ATOM 698 C CA . VAL A 1 98 ? -2.712 -5.925 12.231 1.00 87.50 98 VAL A CA 1
ATOM 699 C C . VAL A 1 98 ? -1.929 -6.500 11.062 1.00 87.50 98 VAL A C 1
ATOM 701 O O . VAL A 1 98 ? -0.871 -5.990 10.704 1.00 87.50 98 VAL A O 1
ATOM 704 N N . HIS A 1 99 ? -2.478 -7.551 10.465 1.00 89.62 99 HIS A N 1
ATOM 705 C CA . HIS A 1 99 ? -1.975 -8.139 9.232 1.00 89.62 99 HIS A CA 1
ATOM 706 C C . HIS A 1 99 ? -2.891 -7.729 8.080 1.00 89.62 99 HIS A C 1
ATOM 708 O O . HIS A 1 99 ? -4.114 -7.886 8.161 1.00 89.62 99 HIS A O 1
ATOM 714 N N . ILE A 1 100 ? -2.307 -7.196 7.011 1.00 88.25 100 ILE A N 1
ATOM 715 C CA . ILE A 1 100 ? -3.016 -6.784 5.802 1.00 88.25 100 ILE A CA 1
ATOM 716 C C . ILE A 1 100 ? -2.473 -7.595 4.637 1.00 88.25 100 ILE A C 1
ATOM 718 O O . ILE A 1 100 ? -1.307 -7.466 4.281 1.00 88.25 100 ILE A O 1
ATOM 722 N N . SER A 1 101 ? -3.338 -8.371 3.992 1.00 91.75 101 SER A N 1
ATOM 723 C CA . SER A 1 101 ? -2.993 -9.093 2.772 1.00 91.75 101 SER A CA 1
ATOM 724 C C . SER A 1 101 ? -4.102 -9.023 1.731 1.00 91.75 101 SER A C 1
ATOM 726 O O . SER A 1 101 ? -5.282 -8.847 2.053 1.00 91.75 101 SER A O 1
ATOM 728 N N . GLY A 1 102 ? -3.713 -9.109 0.461 1.00 90.88 102 GLY A N 1
ATOM 729 C CA . GLY A 1 102 ? -4.652 -9.161 -0.654 1.00 90.88 102 GLY A CA 1
ATOM 730 C C . GLY A 1 102 ? -4.068 -8.685 -1.976 1.00 90.88 102 GLY A C 1
ATOM 731 O O . GLY A 1 102 ? -2.887 -8.355 -2.085 1.00 90.88 102 GLY A O 1
ATOM 732 N N . ASN A 1 103 ? -4.933 -8.635 -2.983 1.00 92.19 103 ASN A N 1
ATOM 733 C CA . ASN A 1 103 ? -4.633 -8.122 -4.312 1.00 92.19 103 ASN A CA 1
ATOM 734 C C . ASN A 1 103 ? -5.335 -6.784 -4.537 1.00 92.19 103 ASN A C 1
ATOM 736 O O . ASN A 1 103 ? -6.411 -6.543 -3.986 1.00 92.19 103 ASN A O 1
ATOM 740 N N . TRP A 1 104 ? -4.759 -5.937 -5.385 1.00 90.81 104 TRP A N 1
ATOM 741 C CA . TRP A 1 104 ? -5.435 -4.745 -5.894 1.00 90.81 104 TRP A CA 1
ATOM 742 C C . TRP A 1 104 ? -5.391 -4.712 -7.416 1.00 90.81 104 TRP A C 1
ATOM 744 O O . TRP A 1 104 ? -4.492 -5.267 -8.050 1.00 90.81 104 TRP A O 1
ATOM 754 N N . ALA A 1 105 ? -6.366 -4.012 -7.979 1.00 89.88 105 ALA A N 1
ATOM 755 C CA . ALA A 1 105 ? -6.395 -3.598 -9.367 1.00 89.88 105 ALA A CA 1
ATOM 756 C C . ALA A 1 105 ? -7.049 -2.215 -9.435 1.00 89.88 105 ALA A C 1
ATOM 758 O O . ALA A 1 105 ? -8.046 -1.960 -8.757 1.00 89.88 105 ALA A O 1
ATOM 759 N N . CYS A 1 106 ? -6.477 -1.329 -10.236 1.00 85.88 106 CYS A N 1
ATOM 760 C CA . CYS A 1 106 ? -6.944 0.033 -10.443 1.00 85.88 106 CYS A CA 1
ATOM 761 C C . CYS A 1 106 ? -7.493 0.187 -11.855 1.00 85.88 106 CYS A C 1
ATOM 763 O O . CYS A 1 106 ? -7.047 -0.505 -12.771 1.00 85.88 106 CYS A O 1
ATOM 765 N N . ALA A 1 107 ? -8.435 1.115 -12.017 1.00 75.62 107 ALA A N 1
ATOM 766 C CA . ALA A 1 107 ? -8.974 1.480 -13.324 1.00 75.62 107 ALA A CA 1
ATOM 767 C C . ALA A 1 107 ? -7.927 2.189 -14.204 1.00 75.62 107 ALA A C 1
ATOM 769 O O . ALA A 1 107 ? -7.080 2.960 -13.695 1.00 75.62 107 ALA A O 1
#

Secondary structure (DSSP, 8-state):
-EEEEEEEEEE-TTSS-EEEEEEEEETTEEEEEEEEETT--SSSEE-TTT-EEEEEETTT-TTSEEEESSSS-EEEEE-TTSSEEEEEEEEEETTEEEEEEEEEE--

Radius of gyration: 13.12 Å; chains: 1; bounding box: 32×22×37 Å

pLDDT: mean 88.95, std 6.6, range [68.56, 97.5]

Sequence (107 aa):
MTVTSLAKCGPSTSGTEYDLYFIGSVGGTQYTYVSRVPTYKGPATYGTGQVSVVFAQQPLSTTAVWGNSGNAPATVTINSDLKSGSMEVDLAGASNSVHISGNWACA